Protein AF-A0A0S7ES31-F1 (afdb_monomer_lite)

Structure (mmCIF, N/CA/C/O backbone):
data_AF-A0A0S7ES31-F1
#
_entry.id   AF-A0A0S7ES31-F1
#
loop_
_atom_site.group_PDB
_atom_site.id
_atom_site.type_symbol
_atom_site.label_atom_id
_atom_site.label_alt_id
_atom_site.label_comp_id
_atom_site.label_asym_id
_atom_site.label_entity_id
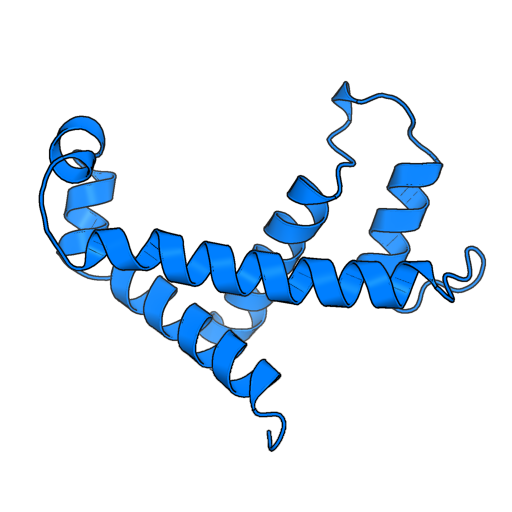_atom_site.label_seq_id
_atom_site.pdbx_PDB_ins_code
_atom_site.Cartn_x
_atom_site.Cartn_y
_atom_site.Cartn_z
_atom_site.occupancy
_atom_site.B_iso_or_equiv
_atom_site.auth_seq_id
_atom_site.auth_comp_id
_atom_site.auth_asym_id
_atom_site.auth_atom_id
_atom_site.pdbx_PDB_model_num
ATOM 1 N N . TYR A 1 1 ? -16.825 -3.470 -12.974 1.00 54.81 1 TYR A N 1
ATOM 2 C CA . TYR A 1 1 ? -16.662 -2.358 -12.018 1.00 54.81 1 TYR A CA 1
ATOM 3 C C . TYR A 1 1 ? -16.998 -1.046 -12.712 1.00 54.81 1 TYR A C 1
ATOM 5 O O . TYR A 1 1 ? -16.352 -0.765 -13.708 1.00 54.81 1 TYR A O 1
ATOM 13 N N . THR A 1 2 ? -18.023 -0.300 -12.282 1.00 76.69 2 THR A N 1
ATOM 14 C CA . THR A 1 2 ? -18.405 1.022 -12.848 1.00 76.69 2 THR A CA 1
ATOM 15 C C . THR A 1 2 ? -17.882 2.205 -12.028 1.00 76.69 2 THR A C 1
ATOM 17 O O . THR A 1 2 ? -17.963 3.343 -12.480 1.00 76.69 2 THR A O 1
ATOM 20 N N . ASP A 1 3 ? -17.336 1.949 -10.837 1.00 88.00 3 ASP A N 1
ATOM 21 C CA . ASP A 1 3 ? -16.689 2.960 -10.005 1.00 88.00 3 ASP A CA 1
ATOM 22 C C . ASP A 1 3 ? -15.333 3.354 -10.615 1.00 88.00 3 ASP A C 1
ATOM 24 O O . ASP A 1 3 ? -14.389 2.561 -10.648 1.00 88.00 3 ASP A O 1
ATOM 28 N N . HIS A 1 4 ? -15.247 4.592 -11.101 1.00 87.38 4 HIS A N 1
ATOM 29 C CA . HIS A 1 4 ? -14.044 5.152 -11.717 1.00 87.38 4 HIS A CA 1
ATOM 30 C C . HIS A 1 4 ? -12.849 5.201 -10.753 1.00 87.38 4 HIS A C 1
ATOM 32 O O . HIS A 1 4 ? -11.700 5.021 -11.165 1.00 87.38 4 HIS A O 1
ATOM 38 N N . ARG A 1 5 ? -13.093 5.441 -9.461 1.00 87.06 5 ARG A N 1
ATOM 39 C CA . ARG A 1 5 ? -12.037 5.500 -8.449 1.00 87.06 5 ARG A CA 1
ATOM 40 C C . ARG A 1 5 ? -11.453 4.109 -8.223 1.00 87.06 5 ARG A C 1
ATOM 42 O O . ARG A 1 5 ? -10.237 3.952 -8.239 1.00 87.06 5 ARG A O 1
ATOM 49 N N . PHE A 1 6 ? -12.312 3.096 -8.126 1.00 87.31 6 PHE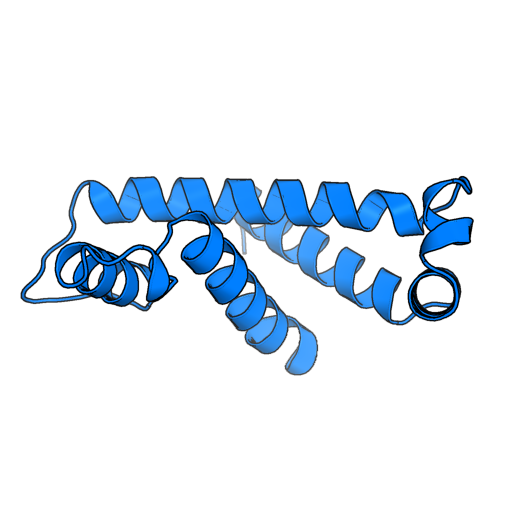 A N 1
ATOM 50 C CA . PHE A 1 6 ? -11.872 1.704 -8.021 1.00 87.31 6 PHE A CA 1
ATOM 51 C C . PHE A 1 6 ? -11.133 1.225 -9.282 1.00 87.31 6 PHE A C 1
ATOM 53 O O . PHE A 1 6 ? -10.089 0.589 -9.185 1.00 87.31 6 PHE A O 1
ATOM 60 N N . GLN A 1 7 ? -11.608 1.587 -10.479 1.00 91.00 7 GLN A N 1
ATOM 61 C CA . GLN A 1 7 ? -10.883 1.303 -11.727 1.00 91.00 7 GLN A CA 1
ATOM 62 C C . GLN A 1 7 ? -9.502 1.970 -11.766 1.00 91.00 7 GLN A C 1
ATOM 64 O O . GLN A 1 7 ? -8.544 1.376 -12.257 1.00 91.00 7 GLN A O 1
ATOM 69 N N . THR A 1 8 ? -9.392 3.197 -11.250 1.00 91.25 8 THR A N 1
ATOM 70 C CA . THR A 1 8 ? -8.111 3.910 -11.159 1.00 91.25 8 THR A CA 1
ATOM 71 C C . THR A 1 8 ? -7.152 3.184 -10.220 1.00 91.25 8 THR A C 1
ATOM 73 O O . THR A 1 8 ? -6.001 2.980 -10.594 1.00 91.25 8 THR A O 1
ATOM 76 N N . MET A 1 9 ? -7.636 2.735 -9.058 1.00 91.56 9 MET A N 1
ATOM 77 C CA . MET A 1 9 ? -6.860 1.924 -8.118 1.00 91.56 9 MET A CA 1
ATOM 78 C C . MET A 1 9 ? -6.335 0.642 -8.782 1.00 91.56 9 MET A C 1
ATOM 80 O O . MET A 1 9 ? -5.131 0.405 -8.762 1.00 91.56 9 MET A O 1
ATOM 84 N N . LEU A 1 10 ? -7.210 -0.133 -9.436 1.00 90.88 10 LEU A N 1
ATOM 85 C CA . LEU A 1 10 ? -6.820 -1.364 -10.138 1.00 90.88 10 LEU A CA 1
ATOM 86 C C . LEU A 1 10 ? -5.786 -1.106 -11.239 1.00 90.88 10 LEU A C 1
ATOM 88 O O . LEU A 1 10 ? -4.821 -1.851 -11.376 1.00 90.88 10 LEU A O 1
ATOM 92 N N . ARG A 1 11 ? -5.947 -0.026 -12.012 1.00 92.06 11 ARG A N 1
ATOM 93 C CA . ARG A 1 11 ? -4.960 0.347 -13.031 1.00 92.06 11 ARG A CA 1
ATOM 94 C C . ARG A 1 11 ? -3.602 0.664 -12.403 1.00 92.06 11 ARG A C 1
ATOM 96 O O . ARG A 1 11 ? -2.596 0.178 -12.901 1.00 92.06 11 ARG A O 1
ATOM 103 N N . CYS A 1 12 ? -3.568 1.439 -11.318 1.00 92.31 12 CYS A N 1
ATOM 104 C CA . CYS A 1 12 ? -2.319 1.748 -10.619 1.00 92.31 12 CYS A CA 1
ATOM 105 C C . CYS A 1 12 ? -1.642 0.493 -10.053 1.00 92.31 12 CYS A C 1
ATOM 107 O O . CYS A 1 12 ? -0.421 0.395 -10.127 1.00 92.31 12 CYS A O 1
ATOM 109 N N . MET A 1 13 ? -2.417 -0.463 -9.530 1.00 91.00 13 MET A N 1
ATOM 110 C CA . MET A 1 13 ? -1.906 -1.759 -9.069 1.00 91.00 13 MET A CA 1
ATOM 111 C C . MET A 1 13 ? -1.248 -2.542 -10.208 1.00 91.00 13 MET A C 1
ATOM 113 O O . MET A 1 13 ? -0.084 -2.923 -10.105 1.00 91.00 13 MET A O 1
ATOM 117 N N . SER A 1 14 ? -1.957 -2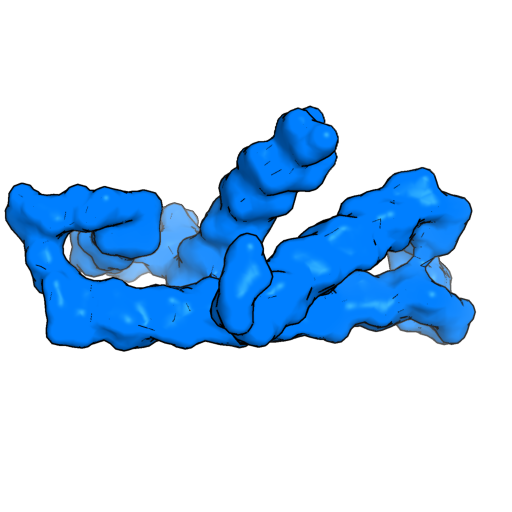.700 -11.325 1.00 92.31 14 SER A N 1
ATOM 118 C CA . SER A 1 14 ? -1.448 -3.433 -12.484 1.00 92.31 14 SER A CA 1
ATOM 119 C C . SER A 1 14 ? -0.203 -2.773 -13.092 1.00 92.31 14 SER A C 1
ATOM 121 O O . SER A 1 14 ? 0.799 -3.437 -13.363 1.00 92.31 14 SER A O 1
ATOM 123 N N . GLU A 1 15 ? -0.207 -1.443 -13.231 1.00 91.50 15 GLU A N 1
ATOM 124 C CA . GLU A 1 15 ? 0.949 -0.680 -13.717 1.00 91.50 15 GLU A CA 1
ATOM 125 C C . GLU A 1 15 ? 2.163 -0.809 -12.781 1.00 91.50 15 GLU A C 1
ATOM 127 O O . GLU A 1 15 ? 3.289 -0.950 -13.266 1.00 91.50 15 GLU A O 1
ATOM 132 N N . ALA A 1 16 ? 1.957 -0.821 -11.458 1.00 89.69 16 ALA A N 1
ATOM 133 C CA . ALA A 1 16 ? 3.029 -1.031 -10.486 1.00 89.69 16 ALA A CA 1
ATOM 134 C C . ALA A 1 16 ? 3.664 -2.425 -10.626 1.00 89.69 16 ALA A C 1
ATOM 136 O O . ALA A 1 16 ? 4.883 -2.519 -10.783 1.00 89.69 16 ALA A O 1
ATOM 137 N N . VAL A 1 17 ? 2.859 -3.493 -10.685 1.00 88.81 17 VAL A N 1
ATOM 138 C CA . VAL A 1 17 ? 3.358 -4.873 -10.853 1.00 88.81 17 VAL A CA 1
ATOM 139 C C . VAL A 1 17 ? 4.090 -5.048 -12.188 1.00 88.81 17 VAL A C 1
ATOM 141 O O . VAL A 1 17 ? 5.169 -5.644 -12.247 1.00 88.81 17 VAL A O 1
ATOM 144 N N . MET A 1 18 ? 3.562 -4.473 -13.273 1.00 90.06 18 MET A N 1
ATOM 145 C CA . MET A 1 18 ? 4.235 -4.488 -14.576 1.00 90.06 18 MET A CA 1
ATOM 146 C C . MET A 1 18 ? 5.584 -3.756 -14.557 1.00 90.06 18 MET A C 1
ATOM 148 O O . MET A 1 18 ? 6.517 -4.163 -15.257 1.00 90.06 18 MET A O 1
ATOM 152 N N . LEU A 1 19 ? 5.703 -2.666 -13.793 1.00 87.94 19 LEU A N 1
ATOM 153 C CA . LEU A 1 19 ? 6.959 -1.933 -13.631 1.00 87.94 19 LEU A CA 1
ATOM 154 C C . LEU A 1 19 ? 7.983 -2.730 -12.821 1.00 87.94 19 LEU A C 1
ATOM 156 O O . LEU A 1 19 ? 9.145 -2.788 -13.222 1.00 87.94 19 LEU A O 1
ATOM 160 N N . GLU A 1 20 ? 7.562 -3.380 -11.739 1.00 86.12 20 GLU A N 1
ATOM 161 C CA . GLU A 1 20 ? 8.421 -4.242 -10.916 1.00 86.12 20 GLU A CA 1
ATOM 162 C C . GLU A 1 20 ? 8.964 -5.442 -11.705 1.00 86.12 20 GLU A C 1
ATOM 164 O O . GLU A 1 20 ? 10.146 -5.792 -11.602 1.00 86.12 20 GLU A O 1
ATOM 169 N N . GLY A 1 21 ? 8.124 -6.038 -12.555 1.00 87.56 21 GLY A N 1
ATOM 170 C CA . GLY A 1 21 ? 8.488 -7.187 -13.382 1.00 87.56 21 GLY A CA 1
ATOM 171 C C . GLY A 1 21 ? 9.382 -6.868 -14.587 1.00 87.56 21 GLY A C 1
ATOM 172 O O . GLY A 1 21 ? 9.920 -7.790 -15.201 1.00 87.56 21 GLY A O 1
ATOM 173 N N . ASN A 1 22 ? 9.556 -5.595 -14.959 1.00 91.50 22 ASN A N 1
ATOM 174 C CA . ASN A 1 22 ? 10.282 -5.222 -16.176 1.00 91.50 22 ASN A CA 1
ATOM 175 C C . ASN A 1 22 ? 11.752 -4.835 -15.930 1.00 91.50 22 ASN A C 1
ATOM 177 O O . ASN A 1 22 ? 12.228 -4.741 -14.800 1.00 91.50 22 ASN A O 1
ATOM 181 N N . VAL A 1 23 ? 12.487 -4.572 -17.019 1.00 93.31 23 VAL A N 1
ATOM 182 C CA . VAL A 1 23 ? 13.923 -4.238 -16.969 1.00 93.31 23 VAL A CA 1
ATOM 183 C C . VAL A 1 23 ? 14.243 -3.034 -16.075 1.00 93.31 23 VAL A C 1
ATOM 185 O O . VAL A 1 23 ? 15.269 -3.033 -15.404 1.00 93.31 23 VAL A O 1
ATOM 188 N N . TRP A 1 24 ? 13.372 -2.025 -16.022 1.00 92.12 24 TRP A N 1
ATOM 189 C CA . TRP A 1 24 ? 13.565 -0.844 -15.184 1.00 92.12 24 TRP A CA 1
ATOM 190 C C . TRP A 1 24 ? 13.384 -1.163 -13.703 1.00 92.12 24 TRP A C 1
ATOM 192 O O . TRP A 1 24 ? 14.201 -0.719 -12.897 1.00 92.12 24 TRP A O 1
ATOM 202 N N . GLY A 1 25 ? 12.376 -1.970 -13.356 1.00 90.75 25 GLY A N 1
ATOM 203 C CA . GLY A 1 25 ? 12.192 -2.482 -11.998 1.00 90.75 25 GLY A CA 1
ATOM 204 C C . GLY A 1 25 ? 13.395 -3.301 -11.535 1.00 90.75 25 GLY A C 1
ATOM 205 O O . GLY A 1 25 ? 13.982 -3.012 -10.493 1.00 90.75 25 GLY A O 1
ATOM 206 N N . GLN A 1 26 ? 13.851 -4.244 -12.362 1.00 93.00 26 GLN A N 1
ATOM 207 C CA . GLN A 1 26 ? 15.019 -5.078 -12.055 1.00 93.00 26 GLN A CA 1
ATOM 208 C C . GLN A 1 26 ? 16.309 -4.256 -11.892 1.00 93.00 26 GLN A C 1
ATOM 210 O O . GLN A 1 26 ? 17.097 -4.505 -10.978 1.00 93.00 26 GLN A O 1
ATOM 215 N N . LEU A 1 27 ? 16.519 -3.233 -12.728 1.00 93.81 27 LEU A N 1
ATOM 216 C CA . LEU A 1 27 ? 17.653 -2.315 -12.581 1.00 93.81 27 LEU A CA 1
ATOM 217 C C . LEU A 1 27 ? 17.563 -1.486 -11.296 1.00 93.81 27 LEU A C 1
ATOM 219 O O . LEU A 1 27 ? 18.582 -1.292 -10.633 1.00 93.81 27 LEU A O 1
ATOM 223 N N . TYR A 1 28 ? 16.369 -1.010 -10.930 1.00 92.75 28 TYR A N 1
ATOM 224 C CA . TYR A 1 28 ? 16.159 -0.269 -9.686 1.00 92.75 28 TYR A CA 1
ATOM 225 C C . TYR A 1 28 ? 16.447 -1.133 -8.456 1.00 92.75 28 TYR A C 1
ATOM 227 O O . TYR A 1 28 ? 17.120 -0.669 -7.539 1.00 92.75 28 TYR A O 1
ATOM 235 N N . LEU A 1 29 ? 16.013 -2.397 -8.461 1.00 90.81 29 LEU A N 1
ATOM 236 C CA . LEU A 1 29 ? 16.314 -3.356 -7.395 1.00 90.81 29 LEU A CA 1
ATOM 237 C C . LEU A 1 29 ? 17.819 -3.638 -7.277 1.00 90.81 29 LEU A C 1
ATOM 239 O O . LEU A 1 29 ? 18.347 -3.697 -6.168 1.00 90.81 29 LEU A O 1
ATOM 243 N N . ALA A 1 30 ? 18.524 -3.770 -8.404 1.00 95.19 30 ALA A N 1
ATOM 244 C CA . ALA A 1 30 ? 19.961 -4.045 -8.416 1.00 95.19 30 ALA A CA 1
ATOM 245 C C . ALA A 1 30 ? 20.821 -2.825 -8.031 1.00 95.19 30 ALA A C 1
ATOM 247 O O . ALA A 1 30 ? 21.850 -2.976 -7.371 1.00 95.19 30 ALA A O 1
ATOM 248 N N . PHE A 1 31 ? 20.417 -1.614 -8.433 1.00 94.38 31 PHE A N 1
ATOM 249 C CA . PHE A 1 31 ? 21.218 -0.392 -8.281 1.00 94.38 31 PHE A CA 1
ATOM 250 C C . PHE A 1 31 ? 20.393 0.817 -7.795 1.00 94.38 31 PHE A C 1
ATOM 252 O O . PHE A 1 31 ? 20.414 1.875 -8.437 1.00 94.38 31 PHE A O 1
ATOM 259 N N . P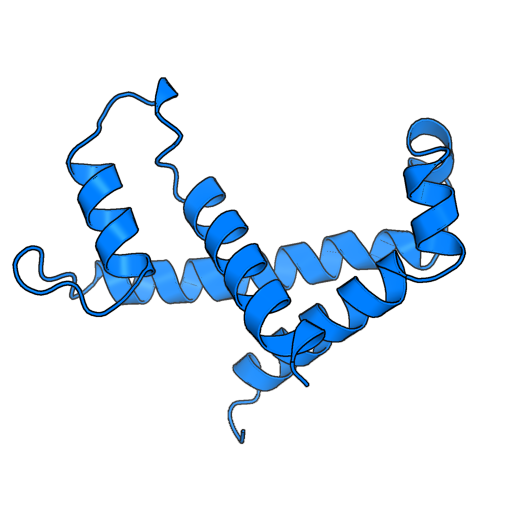RO A 1 32 ? 19.709 0.737 -6.638 1.00 91.62 32 PRO A N 1
ATOM 260 C CA . PRO A 1 32 ? 18.740 1.754 -6.215 1.00 91.62 32 PRO A CA 1
ATOM 261 C C . PRO A 1 32 ? 19.375 3.137 -6.030 1.00 91.62 32 PRO A C 1
ATOM 263 O O . PRO A 1 32 ? 18.796 4.152 -6.413 1.00 91.62 32 PRO A O 1
ATOM 266 N N . GLY A 1 33 ? 20.603 3.192 -5.503 1.00 93.19 33 GLY A N 1
ATOM 267 C CA . GLY A 1 33 ? 21.325 4.447 -5.282 1.00 93.19 33 GLY A CA 1
ATOM 268 C C . GLY A 1 33 ? 21.655 5.210 -6.567 1.00 93.19 33 GLY A C 1
ATOM 269 O O . GLY A 1 33 ? 21.719 6.432 -6.532 1.00 93.19 33 GLY A O 1
ATOM 270 N N . VAL A 1 34 ? 21.831 4.514 -7.696 1.00 93.75 34 VAL A N 1
ATOM 271 C CA . VAL A 1 34 ? 22.075 5.136 -9.009 1.00 93.75 34 VAL A CA 1
ATOM 272 C C . VAL A 1 34 ? 20.748 5.434 -9.694 1.00 93.75 34 VAL A C 1
ATOM 274 O O . VAL A 1 34 ? 20.509 6.556 -10.140 1.00 93.75 34 VAL A O 1
ATOM 277 N N . MET A 1 35 ? 19.862 4.439 -9.733 1.00 93.31 35 MET A N 1
ATOM 278 C CA . MET A 1 35 ? 18.588 4.512 -10.445 1.00 93.31 35 MET A CA 1
ATOM 279 C C . MET A 1 35 ? 17.657 5.588 -9.883 1.00 93.31 35 MET A C 1
ATOM 281 O O . MET A 1 35 ? 16.926 6.205 -10.654 1.00 93.31 35 MET A O 1
ATOM 285 N N . ARG A 1 36 ? 17.747 5.900 -8.582 1.00 88.94 36 ARG A N 1
ATOM 286 C CA . ARG A 1 36 ? 17.026 7.020 -7.955 1.00 88.94 36 ARG A CA 1
ATOM 287 C C . ARG A 1 36 ? 17.316 8.380 -8.605 1.00 88.94 36 ARG A C 1
ATOM 289 O O . ARG A 1 36 ? 16.461 9.258 -8.560 1.00 88.94 36 ARG A O 1
ATOM 296 N N . TYR A 1 37 ? 18.495 8.570 -9.198 1.00 90.94 37 TYR A N 1
ATOM 297 C CA . TYR A 1 37 ? 18.863 9.821 -9.873 1.00 90.94 37 TYR A CA 1
ATOM 298 C C . TYR A 1 37 ? 18.684 9.763 -11.395 1.00 90.94 37 TYR A C 1
ATOM 300 O O . TYR A 1 37 ? 18.847 10.782 -12.065 1.00 90.94 37 TYR A O 1
ATOM 308 N N . MET A 1 38 ? 18.362 8.594 -11.956 1.00 90.88 38 MET A N 1
ATOM 309 C CA . MET A 1 38 ? 18.179 8.436 -13.395 1.00 90.88 38 MET A CA 1
ATOM 310 C C . MET A 1 38 ? 16.724 8.699 -13.802 1.00 90.88 38 MET A C 1
ATOM 312 O O . MET A 1 38 ? 15.799 8.222 -13.135 1.00 90.88 38 MET A O 1
ATOM 316 N N . PRO A 1 39 ? 16.485 9.418 -14.914 1.00 91.19 39 PRO A N 1
ATOM 317 C CA . PRO A 1 39 ? 15.152 9.513 -15.486 1.00 91.19 39 PRO A CA 1
ATOM 318 C C . PRO A 1 39 ? 14.735 8.146 -16.043 1.00 91.19 39 PRO A C 1
ATOM 320 O O . PRO A 1 39 ? 15.553 7.413 -16.597 1.00 91.19 39 PRO A O 1
ATOM 323 N N . GLY A 1 40 ? 13.458 7.804 -15.913 1.00 89.12 40 GLY A N 1
ATOM 324 C CA . GLY A 1 40 ? 12.933 6.541 -16.416 1.00 89.12 40 GLY A CA 1
ATOM 325 C C . GLY A 1 40 ? 11.535 6.236 -15.888 1.00 89.12 40 GLY A C 1
ATOM 326 O O . GLY A 1 40 ? 11.065 6.904 -14.960 1.00 89.12 40 GLY A O 1
ATOM 327 N N . PRO A 1 41 ? 10.862 5.237 -16.480 1.00 86.69 41 PRO A N 1
ATOM 328 C CA . PRO A 1 41 ? 9.512 4.844 -16.093 1.00 86.69 41 PRO A CA 1
ATOM 329 C C . PRO A 1 41 ? 9.455 4.253 -14.680 1.00 86.69 41 PRO A C 1
ATOM 331 O O . PRO A 1 41 ? 8.412 4.322 -14.051 1.00 86.69 41 PRO A O 1
ATOM 334 N N . HIS A 1 42 ? 10.564 3.757 -14.114 1.00 86.25 42 HIS A N 1
ATOM 335 C CA . HIS A 1 42 ? 10.600 3.314 -12.712 1.00 86.25 42 HIS A CA 1
ATOM 336 C C . HIS A 1 42 ? 10.206 4.417 -11.724 1.00 86.25 42 HIS A C 1
ATOM 338 O O . HIS A 1 42 ? 9.714 4.108 -10.650 1.00 86.25 42 HIS A O 1
ATOM 344 N N . ASN A 1 43 ? 10.363 5.698 -12.075 1.00 87.19 43 ASN A N 1
ATOM 345 C CA . ASN A 1 43 ? 9.948 6.796 -11.201 1.00 87.19 43 ASN A CA 1
ATOM 346 C C . ASN A 1 43 ? 8.419 6.963 -11.127 1.00 87.19 43 ASN A C 1
ATO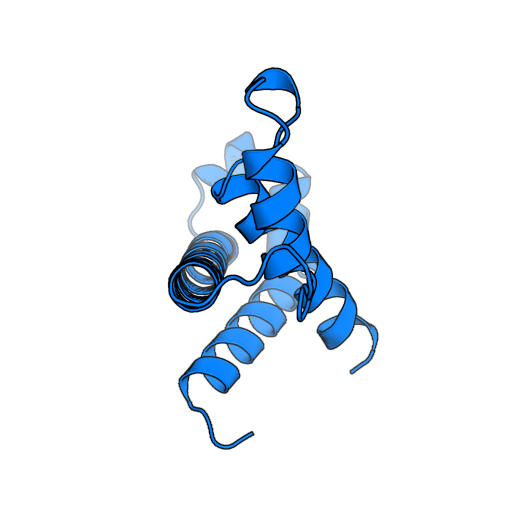M 348 O O . ASN A 1 43 ? 7.934 7.599 -10.191 1.00 87.19 43 ASN A O 1
ATOM 352 N N . THR A 1 44 ? 7.644 6.406 -12.068 1.00 89.50 44 THR A N 1
ATOM 353 C CA . THR A 1 44 ? 6.174 6.492 -12.011 1.00 89.50 44 THR A CA 1
ATOM 354 C C . THR A 1 44 ? 5.590 5.580 -10.939 1.00 89.50 44 THR A C 1
ATOM 356 O O . THR A 1 44 ? 4.516 5.888 -10.421 1.00 89.50 44 THR A O 1
ATOM 359 N N . ILE A 1 45 ? 6.318 4.535 -10.520 1.00 88.00 45 ILE A N 1
ATOM 360 C CA . ILE A 1 45 ? 5.884 3.619 -9.457 1.00 88.00 45 ILE A CA 1
ATOM 361 C C . ILE A 1 45 ? 5.518 4.370 -8.172 1.00 88.00 45 ILE A C 1
ATOM 363 O O . ILE A 1 45 ? 4.482 4.105 -7.572 1.00 88.00 45 ILE A O 1
ATOM 367 N N . PHE A 1 46 ? 6.293 5.398 -7.811 1.00 87.56 46 PHE A N 1
ATOM 368 C CA . PHE A 1 46 ? 6.036 6.209 -6.624 1.00 87.56 46 PHE A CA 1
ATOM 369 C C . PHE A 1 46 ? 4.706 6.956 -6.720 1.00 87.56 46 PHE A C 1
ATOM 371 O O . PHE A 1 46 ? 3.971 7.017 -5.743 1.00 87.56 46 PHE A O 1
ATOM 378 N N . SER A 1 47 ? 4.355 7.467 -7.904 1.00 91.00 47 SER A N 1
ATOM 379 C CA . SER A 1 47 ? 3.071 8.146 -8.118 1.00 91.00 47 SER A CA 1
ATOM 380 C C . SER A 1 47 ? 1.876 7.187 -8.059 1.00 91.00 47 SER A C 1
ATOM 382 O O . SER A 1 47 ? 0.818 7.558 -7.541 1.00 91.00 47 SER A O 1
ATOM 384 N N . HIS A 1 48 ? 2.052 5.941 -8.517 1.00 91.44 48 HIS A N 1
ATOM 385 C CA . HIS A 1 48 ? 1.053 4.887 -8.343 1.00 91.44 48 HIS A CA 1
ATOM 386 C C . HIS A 1 48 ? 0.855 4.586 -6.857 1.00 91.44 48 HIS A C 1
ATOM 388 O O . HIS A 1 48 ? -0.275 4.665 -6.383 1.00 91.44 48 HIS A O 1
ATOM 394 N N . PHE A 1 49 ? 1.934 4.365 -6.099 1.00 89.81 49 PHE A N 1
ATOM 395 C CA . PHE A 1 49 ? 1.844 4.136 -4.654 1.00 89.81 49 PHE A CA 1
ATOM 396 C C . PHE A 1 49 ? 1.213 5.310 -3.899 1.00 89.81 49 PHE A C 1
ATOM 398 O O . PHE A 1 49 ? 0.361 5.072 -3.052 1.00 89.81 49 PHE A O 1
ATOM 405 N N . THR A 1 50 ? 1.521 6.564 -4.246 1.00 92.00 50 THR A N 1
ATOM 406 C CA . THR A 1 50 ? 0.843 7.733 -3.653 1.00 92.00 50 THR A CA 1
ATOM 407 C C . THR A 1 50 ? -0.665 7.724 -3.922 1.00 92.00 50 THR A C 1
ATOM 409 O O . THR A 1 50 ? -1.457 8.042 -3.037 1.00 92.00 50 THR A O 1
ATOM 412 N N . THR A 1 51 ? -1.085 7.333 -5.128 1.00 92.62 51 THR A N 1
ATOM 413 C CA . THR A 1 51 ? -2.513 7.240 -5.480 1.00 92.62 51 THR A CA 1
ATOM 414 C C . THR A 1 51 ? -3.208 6.121 -4.699 1.00 92.62 51 THR A C 1
ATOM 416 O O . THR A 1 51 ? -4.335 6.296 -4.234 1.00 92.62 51 THR A O 1
ATOM 419 N N . LEU A 1 52 ? -2.535 4.979 -4.527 1.00 93.25 52 LEU A N 1
ATOM 420 C CA . LEU A 1 52 ? -3.032 3.852 -3.736 1.00 93.25 52 LEU A CA 1
ATOM 421 C C . LEU A 1 52 ? -3.134 4.200 -2.248 1.00 93.25 52 LEU A C 1
ATOM 423 O O . LEU A 1 52 ? -4.151 3.907 -1.622 1.00 93.25 52 LEU A O 1
ATOM 427 N N . GLU A 1 53 ? -2.125 4.872 -1.696 1.00 93.12 53 GLU A N 1
ATOM 428 C CA . GLU A 1 53 ? -2.128 5.344 -0.311 1.00 93.12 53 GLU A CA 1
ATOM 429 C C . GLU A 1 53 ? -3.300 6.297 -0.068 1.00 93.12 53 GLU A C 1
ATOM 431 O O . GLU A 1 53 ? -4.072 6.080 0.863 1.00 93.12 53 GLU A O 1
ATOM 436 N N . GLN A 1 54 ? -3.518 7.272 -0.961 1.00 93.19 54 GLN A N 1
ATOM 437 C CA . GLN A 1 54 ? -4.663 8.180 -0.872 1.00 93.19 54 GLN A CA 1
ATOM 438 C C . GLN A 1 54 ? -5.998 7.421 -0.887 1.00 93.19 54 GLN A C 1
ATOM 440 O O . GLN A 1 54 ? -6.884 7.718 -0.084 1.00 93.19 54 GLN A O 1
ATOM 445 N N . PHE A 1 55 ? -6.145 6.432 -1.774 1.00 93.25 55 PHE A N 1
ATOM 446 C CA . PHE A 1 55 ? -7.357 5.619 -1.843 1.00 93.25 55 PHE A CA 1
ATOM 447 C C . PHE A 1 55 ? -7.635 4.909 -0.512 1.00 93.25 55 PHE A C 1
ATOM 449 O O . PHE A 1 55 ? -8.755 4.977 -0.001 1.00 93.25 55 PHE A O 1
ATOM 456 N N . ILE A 1 56 ? -6.621 4.264 0.074 1.00 94.69 56 ILE A N 1
ATOM 457 C CA . ILE A 1 56 ? -6.791 3.573 1.353 1.00 94.69 56 ILE A CA 1
ATOM 458 C C . ILE A 1 56 ? -7.035 4.563 2.491 1.00 94.69 56 ILE A C 1
ATOM 460 O O . ILE A 1 56 ? -7.919 4.316 3.305 1.00 94.69 56 ILE A O 1
ATOM 464 N N . SER A 1 57 ? -6.344 5.704 2.540 1.00 94.00 57 SER A N 1
ATOM 465 C CA . SER A 1 57 ? -6.613 6.738 3.548 1.00 94.00 57 SER A CA 1
ATOM 466 C C . SER A 1 57 ? -8.068 7.217 3.507 1.00 94.00 57 SER A C 1
ATOM 468 O O . SER A 1 57 ? -8.700 7.369 4.549 1.00 94.00 57 SER A O 1
ATOM 470 N N . GLU A 1 58 ? -8.649 7.394 2.318 1.00 93.88 58 GLU A N 1
ATOM 471 C CA . GLU A 1 58 ? -10.069 7.736 2.174 1.00 93.88 58 GLU A CA 1
ATOM 472 C C . GLU A 1 58 ? -11.008 6.614 2.648 1.00 93.88 58 GLU A C 1
ATOM 474 O O . GLU A 1 58 ? -12.102 6.890 3.147 1.00 93.88 58 GLU A O 1
ATOM 479 N N . GLU A 1 59 ? -10.646 5.339 2.464 1.00 94.88 59 GLU A N 1
ATOM 480 C CA . GLU A 1 59 ? -11.385 4.217 3.061 1.00 94.88 59 GLU A CA 1
ATOM 481 C C . GLU A 1 59 ? -11.264 4.205 4.585 1.00 94.88 59 GLU A C 1
ATOM 483 O O . GLU A 1 59 ? -12.278 4.083 5.268 1.00 94.88 59 GLU A O 1
ATOM 488 N N . VAL A 1 60 ? -10.068 4.412 5.131 1.00 96.00 60 VAL A N 1
ATOM 489 C CA . VAL A 1 60 ? -9.826 4.496 6.578 1.00 96.00 60 VAL A CA 1
ATOM 490 C C . VAL A 1 60 ? -10.681 5.589 7.216 1.00 96.00 60 VAL A C 1
ATOM 492 O O . VAL A 1 60 ? -11.356 5.344 8.214 1.00 96.00 60 VAL A O 1
ATOM 495 N N . GLU A 1 61 ? -10.731 6.778 6.613 1.00 96.19 61 GLU A N 1
ATOM 496 C CA . GLU A 1 61 ? -11.563 7.882 7.103 1.00 96.19 61 GLU A CA 1
ATOM 497 C C . GLU A 1 61 ? -13.066 7.592 7.023 1.00 96.19 61 GLU A C 1
ATOM 499 O O . GLU A 1 61 ? -13.842 8.149 7.801 1.00 96.19 61 GLU A O 1
ATOM 504 N N . ARG A 1 62 ? -13.513 6.726 6.105 1.00 95.75 62 ARG A N 1
ATOM 505 C CA . ARG A 1 62 ? -14.895 6.225 6.121 1.00 95.75 62 ARG A CA 1
ATOM 506 C C . ARG A 1 62 ? -15.118 5.265 7.280 1.00 95.75 62 ARG A C 1
ATOM 508 O O . ARG A 1 62 ? -16.064 5.486 8.026 1.00 95.75 62 ARG A O 1
ATOM 515 N N . HIS A 1 63 ? -14.235 4.286 7.463 1.00 97.31 63 HIS A N 1
ATOM 516 C CA . HIS A 1 63 ? -14.371 3.274 8.512 1.00 97.31 63 HIS A CA 1
ATOM 517 C C . HIS A 1 63 ? -14.365 3.891 9.912 1.00 97.31 63 HIS A C 1
ATOM 519 O O . HIS A 1 63 ? -15.166 3.517 10.761 1.00 97.31 63 HIS A O 1
ATOM 525 N N . LYS A 1 64 ? -13.539 4.919 10.146 1.00 96.19 64 LYS A N 1
ATOM 526 C CA . LYS A 1 64 ? -13.503 5.649 11.423 1.00 96.19 64 LYS A CA 1
ATOM 527 C C . LYS A 1 64 ? -14.823 6.337 11.795 1.00 96.19 64 LYS A C 1
ATOM 529 O O . LYS A 1 64 ? -15.060 6.549 12.982 1.00 96.19 64 LYS A O 1
ATOM 534 N N . LYS A 1 65 ? -15.661 6.736 10.827 1.00 97.19 65 LYS A N 1
ATOM 535 C CA . LYS A 1 65 ? -16.895 7.505 11.100 1.00 97.19 65 LYS A CA 1
ATOM 536 C C . LYS A 1 65 ? -17.988 6.670 11.754 1.00 97.19 65 LYS A C 1
ATOM 538 O O . LYS A 1 65 ? -18.820 7.227 12.464 1.00 97.19 65 LYS A O 1
ATOM 543 N N . ASP A 1 66 ? -17.996 5.373 11.493 1.00 95.69 66 ASP A N 1
ATOM 544 C CA . ASP A 1 66 ? -19.027 4.436 11.928 1.00 95.69 66 ASP A CA 1
ATOM 545 C C . ASP A 1 66 ? -18.433 3.135 12.491 1.00 95.69 66 ASP A C 1
ATOM 547 O O . ASP A 1 66 ? -19.096 2.101 12.488 1.00 95.69 66 ASP A O 1
ATOM 551 N N . LEU A 1 67 ? -17.190 3.195 12.987 1.00 97.06 67 LEU A N 1
ATOM 552 C CA . LEU A 1 67 ? -16.481 2.057 13.569 1.00 97.06 67 LEU A CA 1
ATOM 553 C C . LEU A 1 67 ? -17.251 1.489 14.768 1.00 97.06 67 LEU A C 1
ATOM 555 O O . LEU A 1 67 ? -17.386 2.151 15.801 1.00 97.06 67 LEU A O 1
ATOM 559 N N . ASP A 1 68 ? -17.675 0.233 14.647 1.00 96.62 68 ASP A N 1
ATOM 560 C CA . ASP A 1 68 ? -18.255 -0.552 15.732 1.00 96.62 68 ASP A CA 1
ATOM 561 C C . ASP A 1 68 ? -17.215 -1.543 16.267 1.00 96.62 68 ASP A C 1
ATOM 563 O O . ASP A 1 68 ? -16.790 -2.472 15.579 1.00 96.62 68 ASP A O 1
ATOM 567 N N . ARG A 1 69 ? -16.788 -1.335 17.517 1.00 94.69 69 ARG A N 1
ATOM 568 C CA . ARG A 1 69 ? -15.760 -2.164 18.160 1.00 94.69 69 ARG A CA 1
ATOM 569 C C . ARG A 1 69 ? -16.235 -3.587 18.442 1.00 94.69 69 ARG A C 1
ATOM 571 O O . ARG A 1 69 ? -15.398 -4.482 18.514 1.00 94.69 69 ARG A O 1
ATOM 578 N N . ASP A 1 70 ? -17.539 -3.788 18.608 1.00 95.88 70 ASP A N 1
ATOM 579 C CA . ASP A 1 70 ? -18.111 -5.095 18.933 1.00 95.88 70 ASP A CA 1
ATOM 580 C C . ASP A 1 70 ? -18.435 -5.908 17.667 1.00 95.88 70 ASP A C 1
ATOM 582 O O . ASP A 1 70 ? -18.688 -7.112 17.748 1.00 95.88 70 ASP A O 1
ATOM 586 N N . ASN A 1 71 ? -18.395 -5.270 16.492 1.00 96.44 71 ASN A N 1
ATOM 587 C CA . ASN A 1 71 ? -18.727 -5.884 15.210 1.00 96.44 71 ASN A CA 1
ATOM 588 C C . ASN A 1 71 ? -17.842 -5.348 14.059 1.00 96.44 71 ASN A C 1
ATOM 590 O O . ASN A 1 71 ? -18.333 -4.605 13.204 1.00 96.44 71 ASN A O 1
ATOM 594 N N . PRO A 1 72 ? -16.544 -5.718 14.009 1.00 96.88 72 PRO A N 1
ATOM 595 C CA . PRO A 1 72 ? -15.645 -5.292 12.937 1.00 96.88 72 PRO A CA 1
ATOM 596 C C . PRO A 1 72 ? -16.090 -5.853 11.583 1.00 96.88 72 PRO A C 1
ATOM 598 O O . PRO A 1 72 ? -16.303 -7.059 11.440 1.00 96.88 72 PRO A O 1
ATOM 601 N N . ARG A 1 73 ? -16.208 -4.985 10.574 1.00 97.62 73 ARG A N 1
ATOM 602 C CA . ARG A 1 73 ? -16.706 -5.362 9.241 1.00 97.62 73 ARG A CA 1
ATOM 603 C C . ARG A 1 73 ? -15.646 -6.051 8.392 1.00 97.62 73 ARG A C 1
ATOM 605 O O . ARG A 1 73 ? -15.965 -6.972 7.643 1.00 97.62 73 ARG A O 1
ATOM 612 N N . ASP A 1 74 ? -14.403 -5.592 8.492 1.00 96.88 74 ASP A N 1
ATOM 613 C CA . ASP A 1 74 ? -13.293 -6.058 7.667 1.00 96.88 74 ASP A CA 1
ATOM 614 C C . ASP A 1 74 ? -11.919 -5.780 8.305 1.00 96.88 74 ASP A C 1
ATOM 616 O O . ASP A 1 74 ? -11.796 -5.442 9.486 1.00 96.88 74 ASP A O 1
ATOM 620 N N . TYR A 1 75 ? -10.867 -5.972 7.505 1.00 96.38 75 TYR A N 1
ATOM 621 C CA . TYR A 1 75 ? -9.479 -5.754 7.896 1.00 96.38 75 TYR A CA 1
ATOM 622 C C . TYR A 1 75 ? -9.211 -4.336 8.425 1.00 96.38 75 TYR A C 1
ATOM 624 O O . TYR A 1 75 ? -8.460 -4.191 9.389 1.00 96.38 75 TYR A O 1
ATOM 632 N N . ILE A 1 76 ? -9.811 -3.299 7.826 1.00 97.12 76 ILE A N 1
ATOM 633 C CA . ILE A 1 76 ? -9.572 -1.907 8.226 1.00 97.12 76 ILE A CA 1
ATOM 634 C C . ILE A 1 76 ? -10.133 -1.682 9.629 1.00 97.12 76 ILE A C 1
ATOM 636 O O . ILE A 1 76 ? -9.420 -1.166 10.489 1.00 97.12 76 ILE A O 1
ATOM 640 N N . ASP A 1 77 ? -11.366 -2.124 9.889 1.00 97.56 77 ASP A N 1
ATOM 641 C CA . ASP A 1 77 ? -11.966 -2.034 11.225 1.00 97.56 77 ASP A CA 1
ATOM 642 C C . ASP A 1 77 ? -11.135 -2.797 12.265 1.00 97.56 77 ASP A C 1
ATOM 644 O O . ASP A 1 77 ? -10.817 -2.252 13.324 1.00 97.56 77 ASP A O 1
ATOM 648 N N . ALA A 1 78 ? -10.734 -4.035 11.954 1.00 96.44 78 ALA A N 1
ATOM 649 C CA . ALA A 1 78 ? -9.923 -4.851 12.854 1.00 96.44 78 ALA A CA 1
ATOM 650 C C . ALA A 1 78 ? -8.588 -4.167 13.200 1.00 96.44 78 ALA A C 1
ATOM 652 O O . ALA A 1 78 ? -8.217 -4.084 14.372 1.00 96.44 78 ALA A O 1
ATOM 653 N N . PHE A 1 79 ? -7.893 -3.607 12.206 1.00 96.25 79 PHE A N 1
ATOM 654 C CA . PHE A 1 79 ? -6.635 -2.895 12.428 1.00 96.25 79 PHE A CA 1
ATOM 655 C C . PHE A 1 79 ? -6.837 -1.613 13.246 1.00 96.25 79 PHE A C 1
ATOM 657 O O . PHE A 1 79 ? -6.048 -1.323 14.146 1.00 96.25 79 PHE A O 1
ATOM 664 N N . LEU A 1 80 ? -7.895 -0.843 12.969 1.00 96.00 80 LEU A N 1
ATOM 665 C CA . LEU A 1 80 ? -8.222 0.368 13.727 1.00 96.00 80 LEU A CA 1
ATOM 666 C C . LEU A 1 80 ? -8.527 0.058 15.199 1.00 96.00 80 LEU A C 1
ATOM 668 O O . LEU A 1 80 ? -8.110 0.814 16.080 1.00 96.00 80 LEU A O 1
ATOM 672 N N . ILE A 1 81 ? -9.220 -1.047 15.480 1.00 95.44 81 ILE A N 1
ATOM 673 C CA . ILE A 1 81 ? -9.503 -1.500 16.849 1.00 95.44 81 ILE A CA 1
ATOM 674 C C . ILE A 1 81 ? -8.205 -1.865 17.572 1.00 95.44 81 ILE A C 1
ATOM 676 O O . ILE A 1 81 ? -7.980 -1.386 18.687 1.00 95.44 81 ILE A O 1
ATOM 680 N N . GLU A 1 82 ? -7.328 -2.642 16.932 1.00 93.94 82 GLU A N 1
ATOM 681 C CA . GLU A 1 82 ? -6.023 -3.002 17.497 1.00 93.94 82 GLU A CA 1
ATOM 682 C C . GLU A 1 82 ? -5.142 -1.771 17.741 1.00 93.94 82 GLU A C 1
ATOM 684 O O . GLU A 1 82 ? -4.554 -1.626 18.813 1.00 93.94 82 GLU A O 1
ATOM 689 N N . MET A 1 83 ? -5.145 -0.804 16.822 1.00 92.81 83 MET A N 1
ATOM 690 C CA . MET A 1 83 ? -4.452 0.475 16.997 1.00 92.81 83 MET A CA 1
ATOM 691 C C . MET A 1 83 ? -4.978 1.277 18.197 1.00 92.81 83 MET A C 1
ATOM 693 O O . MET A 1 83 ? -4.213 1.946 18.887 1.00 92.81 83 MET A O 1
ATOM 697 N N . GLN A 1 84 ? -6.277 1.206 18.495 1.00 91.00 84 GLN A N 1
ATOM 698 C CA . GLN A 1 84 ? -6.841 1.833 19.695 1.00 91.00 84 GLN A CA 1
ATOM 699 C C . GLN A 1 84 ? -6.491 1.071 20.985 1.00 91.00 84 GLN A C 1
ATOM 701 O O . GLN A 1 84 ? -6.361 1.695 22.043 1.00 91.00 84 GLN A O 1
ATOM 706 N N . ASN A 1 85 ? -6.338 -0.255 20.909 1.00 90.38 85 ASN A N 1
ATOM 707 C CA . ASN A 1 85 ? -5.941 -1.108 22.035 1.00 90.38 85 ASN A CA 1
ATOM 708 C C . ASN A 1 85 ? -4.458 -0.921 22.394 1.00 90.38 85 ASN A C 1
ATOM 710 O O . ASN A 1 85 ? -4.082 -0.965 23.568 1.00 90.38 85 ASN A O 1
ATOM 714 N N . HIS A 1 86 ? -3.625 -0.658 21.390 1.00 86.06 86 HIS A N 1
ATOM 715 C CA . HIS A 1 86 ? -2.179 -0.569 21.506 1.00 86.06 86 HIS A CA 1
ATOM 716 C C . HIS A 1 86 ? -1.686 0.865 21.300 1.00 86.06 86 HIS A C 1
ATOM 718 O O . HIS A 1 86 ? -1.504 1.332 20.183 1.00 86.06 86 HIS A O 1
ATOM 724 N N . LYS A 1 87 ? -1.395 1.566 22.403 1.00 76.62 87 LYS A N 1
ATOM 725 C CA . LYS A 1 87 ? -0.813 2.923 22.361 1.00 76.62 87 LYS A CA 1
ATOM 726 C C . LYS A 1 87 ? 0.711 2.945 22.246 1.00 76.62 87 LYS A C 1
ATOM 728 O O . LYS A 1 87 ? 1.294 4.027 22.253 1.00 76.62 87 LYS A O 1
ATOM 733 N N . ASP A 1 88 ? 1.355 1.781 22.208 1.00 84.00 88 ASP A N 1
ATOM 734 C CA . ASP A 1 88 ? 2.804 1.698 22.063 1.00 84.00 88 ASP A CA 1
ATOM 735 C C . ASP A 1 88 ? 3.190 1.898 20.587 1.00 84.00 88 ASP A C 1
ATOM 737 O O . ASP A 1 88 ? 2.898 1.028 19.759 1.00 84.00 88 ASP A O 1
ATOM 741 N N . PRO A 1 89 ? 3.861 3.011 20.234 1.00 73.19 89 PRO A N 1
ATOM 742 C CA . PRO A 1 89 ? 4.275 3.271 18.859 1.00 73.19 89 PRO A CA 1
ATOM 743 C C . PRO A 1 89 ? 5.274 2.233 18.319 1.00 73.19 89 PRO A C 1
ATOM 745 O O . PRO A 1 89 ? 5.431 2.129 17.105 1.00 73.19 89 PRO A O 1
ATOM 748 N N . GLN A 1 90 ? 5.926 1.443 19.181 1.00 83.00 90 GLN A N 1
ATOM 749 C CA . GLN A 1 90 ? 6.840 0.369 18.769 1.00 83.00 90 GLN A CA 1
ATOM 750 C C . GLN A 1 90 ? 6.116 -0.840 18.161 1.00 83.00 90 GLN A C 1
ATOM 752 O O . GLN A 1 90 ? 6.744 -1.639 17.472 1.00 83.00 90 GLN A O 1
ATOM 757 N N . LEU A 1 91 ? 4.804 -0.981 18.382 1.00 85.31 91 LEU A N 1
ATOM 758 C CA . LEU A 1 91 ? 4.024 -2.114 17.870 1.00 85.31 91 LEU A CA 1
ATOM 759 C C . LEU A 1 91 ? 3.629 -1.962 16.395 1.00 85.31 91 LEU A C 1
ATOM 761 O O . LEU A 1 91 ? 3.073 -2.885 15.811 1.00 85.31 91 LEU A O 1
ATOM 765 N N . GLY A 1 92 ? 3.917 -0.812 15.779 1.00 86.81 92 GLY A N 1
ATOM 766 C CA . GLY A 1 92 ? 3.690 -0.606 14.350 1.00 86.81 92 GLY A CA 1
ATOM 767 C C . GLY A 1 92 ? 2.224 -0.405 13.956 1.00 86.81 92 GLY A C 1
ATOM 768 O O . GLY A 1 92 ? 1.933 -0.333 12.764 1.00 86.81 92 GLY A O 1
ATOM 769 N N . PHE A 1 93 ? 1.304 -0.254 14.911 1.00 89.56 93 PHE A N 1
ATOM 770 C CA . PHE A 1 93 ? -0.076 0.138 14.627 1.00 89.56 93 PHE A CA 1
ATOM 771 C C . PHE A 1 93 ? -0.145 1.637 14.318 1.00 89.56 93 PHE A C 1
ATOM 773 O O . PHE A 1 93 ? -0.382 2.472 15.187 1.00 89.56 93 PHE A O 1
ATOM 780 N N . THR A 1 94 ? 0.121 1.979 13.060 1.00 91.88 94 THR A N 1
ATOM 781 C CA . THR A 1 94 ? -0.004 3.339 12.528 1.00 91.88 94 THR A CA 1
ATOM 782 C C . THR A 1 94 ? -0.889 3.322 11.290 1.00 91.88 94 THR A C 1
ATOM 784 O O . THR A 1 94 ? -0.970 2.310 10.596 1.00 91.88 94 THR A O 1
ATOM 787 N N . GLU A 1 95 ? -1.527 4.446 10.975 1.00 91.88 95 GLU A N 1
ATOM 788 C CA . GLU A 1 95 ? -2.370 4.556 9.775 1.00 91.88 95 GLU A CA 1
ATOM 789 C C . GLU A 1 95 ? -1.576 4.367 8.480 1.00 91.88 95 GLU A C 1
ATOM 791 O O . GLU A 1 95 ? -2.087 3.780 7.531 1.00 91.88 95 GLU A O 1
ATOM 796 N N . ALA A 1 96 ? -0.307 4.788 8.463 1.00 91.25 96 ALA A N 1
ATOM 797 C CA . ALA A 1 96 ? 0.594 4.520 7.348 1.00 91.25 96 ALA A CA 1
ATOM 798 C C . ALA A 1 96 ? 0.793 3.009 7.159 1.00 91.25 96 ALA A C 1
ATOM 800 O O . ALA A 1 96 ? 0.614 2.495 6.060 1.00 91.25 96 ALA A O 1
ATOM 801 N N . ASN A 1 97 ? 1.087 2.272 8.236 1.00 93.19 97 ASN A N 1
ATOM 802 C CA . ASN A 1 97 ? 1.231 0.817 8.156 1.00 93.19 97 ASN A CA 1
ATOM 803 C C . ASN A 1 97 ? -0.081 0.126 7.770 1.00 93.19 97 ASN A C 1
ATOM 805 O O . ASN A 1 97 ? -0.045 -0.805 6.972 1.00 93.19 97 ASN A O 1
ATOM 809 N N . LEU A 1 98 ? -1.230 0.599 8.268 1.00 95.19 98 LEU A N 1
ATOM 810 C CA . LEU A 1 98 ? -2.539 0.119 7.820 1.00 95.19 98 LEU A CA 1
ATOM 811 C C . LEU A 1 98 ? -2.661 0.266 6.299 1.00 95.19 98 LEU A C 1
ATOM 813 O O . LEU A 1 98 ? -2.994 -0.709 5.624 1.00 95.19 98 LEU A O 1
ATOM 817 N N . ALA A 1 99 ? -2.343 1.450 5.765 1.00 93.88 99 ALA A N 1
ATOM 818 C CA . ALA A 1 99 ? -2.407 1.720 4.335 1.00 93.88 99 ALA A CA 1
ATOM 819 C C . ALA A 1 99 ? -1.502 0.780 3.529 1.00 93.88 99 ALA A C 1
ATOM 821 O O . ALA A 1 99 ? -1.982 0.126 2.605 1.00 93.88 99 ALA A O 1
ATOM 822 N N . TYR A 1 100 ? -0.231 0.640 3.914 1.00 93.06 100 TYR A N 1
ATOM 823 C CA . TYR A 1 100 ? 0.703 -0.255 3.224 1.00 93.06 100 TYR A CA 1
ATOM 824 C C . TYR A 1 100 ? 0.284 -1.726 3.297 1.00 93.06 100 TYR A C 1
ATOM 826 O O . TYR A 1 100 ? 0.323 -2.411 2.279 1.00 93.06 100 TYR A O 1
ATOM 834 N N . CYS A 1 101 ? -0.169 -2.213 4.455 1.00 95.25 101 CYS A N 1
ATOM 835 C CA . CYS A 1 101 ? -0.646 -3.590 4.582 1.00 95.25 101 CYS A CA 1
ATOM 836 C C . CYS A 1 101 ? -1.915 -3.843 3.761 1.00 95.25 101 CYS A C 1
ATOM 838 O O . CYS A 1 101 ? -2.052 -4.903 3.159 1.00 95.25 101 CYS A O 1
ATOM 840 N N . ALA A 1 102 ? -2.841 -2.883 3.705 1.00 95.19 102 ALA A N 1
ATOM 841 C CA . ALA A 1 102 ? -4.019 -3.010 2.856 1.00 95.19 102 ALA A CA 1
ATOM 842 C C . ALA A 1 102 ? -3.624 -3.055 1.371 1.00 95.19 102 ALA A C 1
ATOM 844 O O . ALA A 1 102 ? -4.100 -3.926 0.650 1.00 95.19 102 ALA A O 1
ATOM 845 N N . ILE A 1 103 ? -2.726 -2.168 0.921 1.00 93.44 103 ILE A N 1
ATOM 846 C CA . ILE A 1 103 ? -2.206 -2.169 -0.457 1.00 93.44 103 ILE A CA 1
ATOM 847 C C . ILE A 1 103 ? -1.564 -3.516 -0.796 1.00 93.44 103 ILE A C 1
ATOM 849 O O . ILE A 1 103 ? -1.869 -4.065 -1.851 1.00 93.44 103 ILE A O 1
ATOM 853 N N . ASP A 1 104 ? -0.731 -4.055 0.095 1.00 93.44 104 ASP A N 1
ATOM 854 C CA . ASP A 1 104 ? -0.087 -5.363 -0.068 1.00 93.44 104 ASP A CA 1
ATOM 855 C C . ASP A 1 104 ? -1.120 -6.492 -0.222 1.00 93.44 104 ASP A C 1
ATOM 857 O O . ASP A 1 104 ? -1.087 -7.240 -1.198 1.00 93.44 104 ASP A O 1
ATOM 861 N N . LEU A 1 105 ? -2.113 -6.553 0.676 1.00 94.19 105 LEU A N 1
ATOM 862 C CA . LEU A 1 105 ? -3.198 -7.538 0.608 1.00 94.19 105 LEU A CA 1
ATOM 863 C C . LEU A 1 105 ? -4.012 -7.426 -0.688 1.00 94.19 105 LEU A C 1
ATOM 865 O O . LEU A 1 105 ? -4.343 -8.450 -1.289 1.00 94.19 105 LEU A O 1
ATOM 869 N N . PHE A 1 106 ? -4.334 -6.207 -1.130 1.00 92.06 106 PHE A N 1
ATOM 870 C CA . PHE A 1 106 ? -5.056 -5.996 -2.383 1.00 92.06 106 PHE A CA 1
ATOM 871 C C . PHE A 1 106 ? -4.216 -6.405 -3.593 1.00 92.06 106 PHE A C 1
ATOM 873 O O . PHE A 1 106 ? -4.709 -7.177 -4.408 1.00 92.06 106 PHE A O 1
ATOM 880 N N . LEU A 1 107 ? -2.961 -5.952 -3.690 1.00 91.12 107 LEU A N 1
ATOM 881 C CA . LEU A 1 107 ? -2.046 -6.313 -4.778 1.00 91.12 107 LEU A CA 1
ATOM 882 C C . LEU A 1 107 ? -1.881 -7.829 -4.885 1.00 91.12 107 LEU A C 1
ATOM 884 O O . LEU A 1 107 ? -2.053 -8.400 -5.964 1.00 91.12 107 LEU A O 1
ATOM 888 N N . ALA A 1 108 ? -1.601 -8.486 -3.758 1.00 91.19 108 ALA A N 1
ATOM 889 C CA . ALA A 1 108 ? -1.473 -9.932 -3.700 1.00 91.19 108 ALA A CA 1
ATOM 890 C C . ALA A 1 108 ? -2.781 -10.621 -4.115 1.00 91.19 108 ALA A C 1
ATOM 892 O O . ALA A 1 108 ? -2.753 -11.560 -4.905 1.00 91.19 108 ALA A O 1
ATOM 893 N N . GLY A 1 109 ? -3.929 -10.150 -3.625 1.00 90.62 109 GLY A N 1
ATOM 894 C CA . GLY A 1 109 ? -5.231 -10.754 -3.899 1.00 90.62 109 GLY A CA 1
ATOM 895 C C . GLY A 1 109 ? -5.738 -10.562 -5.330 1.00 90.62 109 GLY A C 1
ATOM 896 O O . GLY A 1 109 ? -6.407 -11.454 -5.852 1.00 90.62 109 GLY A O 1
ATOM 897 N N . THR A 1 110 ? -5.441 -9.432 -5.977 1.00 88.12 110 THR A N 1
ATOM 898 C CA . THR A 1 110 ? -5.959 -9.123 -7.318 1.00 88.12 110 THR A CA 1
ATOM 899 C C . THR A 1 110 ? -5.007 -9.547 -8.424 1.00 88.12 110 THR A C 1
ATOM 901 O O . THR A 1 110 ? -5.424 -10.273 -9.320 1.00 88.12 110 THR A O 1
ATOM 904 N N . GLU A 1 111 ? -3.736 -9.148 -8.368 1.00 88.62 111 GLU A N 1
ATOM 905 C CA . GLU A 1 111 ? -2.823 -9.306 -9.508 1.00 88.62 111 GLU A CA 1
ATOM 906 C C . GLU A 1 111 ? -2.258 -10.725 -9.623 1.00 88.62 111 GLU A C 1
ATOM 908 O O . GLU A 1 111 ? -1.962 -11.177 -10.723 1.00 88.62 111 GLU A O 1
ATOM 913 N N . THR A 1 112 ? -2.122 -11.463 -8.514 1.00 85.62 112 THR A N 1
ATOM 914 C CA . THR A 1 112 ? -1.612 -12.847 -8.585 1.00 85.62 112 THR A CA 1
ATOM 915 C C . THR A 1 112 ? -2.666 -13.859 -9.035 1.00 85.62 112 THR A C 1
ATOM 917 O O . THR A 1 112 ? -2.311 -14.956 -9.465 1.00 85.62 112 THR A O 1
ATOM 920 N N . THR A 1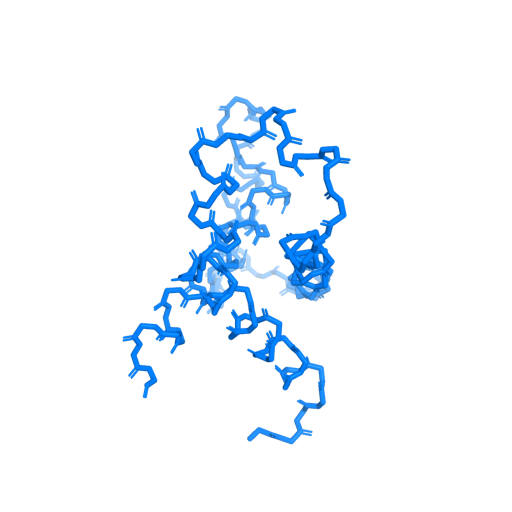 113 ? -3.952 -13.508 -8.915 1.00 85.81 113 THR A N 1
ATOM 921 C CA . THR A 1 113 ? -5.078 -14.410 -9.213 1.00 85.81 113 THR A CA 1
ATOM 922 C C . THR A 1 113 ? -5.764 -14.096 -10.546 1.00 85.81 113 THR A C 1
ATOM 924 O O . THR A 1 113 ? -6.368 -15.003 -11.122 1.00 85.81 113 THR A O 1
ATOM 927 N N . ALA A 1 114 ? -5.720 -12.840 -11.010 1.00 73.38 114 ALA A N 1
ATOM 928 C CA . ALA A 1 114 ? -6.311 -12.407 -12.281 1.00 73.38 114 ALA A CA 1
ATOM 929 C C . ALA A 1 114 ? -5.681 -13.106 -13.497 1.00 73.38 114 ALA A C 1
ATOM 931 O O . ALA A 1 114 ? -6.467 -13.518 -14.384 1.00 73.38 114 ALA A O 1
#

pLDDT: mean 91.06, std 5.71, range [54.81, 97.62]

Radius of gyration: 16.54 Å; chains: 1; bounding box: 41×24×39 Å

Organism: NCBI:txid188132

Sequence (114 aa):
YTDHRFQTMLRCMSEAVMLEGNVWGQLYLAFPGVMRYMPGPHNTIFSHFTTLEQFISEEVERHKKDLDRDNPRDYIDAFLIEMQNHKDPQLGFTEANLAYCAIDLFLAGTETTA

InterPro domains:
  IPR001128 Cytochrome P450 [PF00067] (1-114)
  IPR036396 Cytochrome P450 superfamily [G3DSA:1.10.630.10] (1-114)
  IPR036396 Cytochrome P450 superfamily [SSF48264] (3-114)
  IPR050182 Cytochrome P450 family 2 [PTHR24300] (1-114)

Foldseek 3Di:
DPDPLVVLLVVLLVLLVVCCPDPLVVCCVVCVVVSVPDDDPNVCNVVSLVSLLVVVVVVLVVCVVDQDLVDQPDDSSVLVNVLVVDPDVVVVSDSSSSSVVVSVVCSCVPVVVD

Secondary structure (DSSP, 8-state):
---HHHHHHHHHHHHHHHHHTSHHHHHHHH-HHHHTTS-SGGGHHHHHHHHHHHHHHHHHHHHTTS--TTS--SHHHHHHHHHHH---GGG---HHHHHHHHHHHHHHHHHTT-